Protein AF-A0A970EAF2-F1 (afdb_monom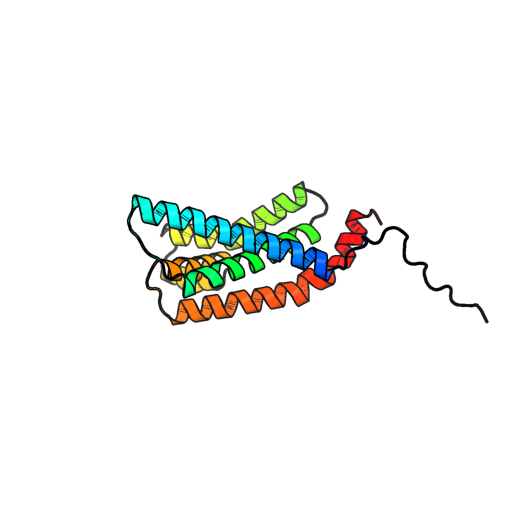er)

Solvent-accessible surface area (backbone atoms only — not comparable to full-atom values): 9632 Å² total; per-residue (Å²): 135,86,80,79,74,74,80,75,75,67,98,73,66,70,98,64,54,74,68,55,59,53,46,50,56,40,51,54,47,27,53,52,52,52,53,50,51,51,53,54,47,53,51,42,31,72,77,66,69,55,80,65,44,58,83,48,27,54,61,33,52,38,50,45,39,42,34,54,48,52,52,51,50,43,46,53,53,74,30,90,47,72,67,50,31,51,52,53,49,50,52,47,40,60,69,40,40,43,60,43,53,40,35,76,72,62,75,42,56,70,84,57,47,69,66,43,54,78,28,69,56,32,20,43,48,53,28,44,46,45,12,73,42,96,60,64,65,68,60,43,51,46,27,69,55,44,51,57,52,51,34,51,50,41,44,65,72,49,40,59,69,43,45,61,60,35,53,36,55,78,69,76,97

Sequence (173 aa):
MKKKSTPSTPSWCPPVSENESLAAKVIVGALNALMTVVFISATVFIVKNVTYNYILLAPAVVLVTVLHTLIGILLSYSSRDFTSLLVNFIVYAFVFLMPSVLAAFGIISPDFAKYLIVLPPEASSIIIHAGFTNITAWKILFGYGYLLVISLLLYYFSVKPKFHEYLMKEMGV

Nearest PDB structures (foldseek):
  8k1m-assembly1_B  TM=6.548E-01  e=4.108E+00  Mycobacterium tuberculosis H37Rv

Radius of gyration: 20.26 Å; Cα contacts (8 Å, |Δi|>4): 129; chains: 1; bounding box: 70×34×47 Å

Mean predicted aligned error: 7.5 Å

Foldseek 3Di:
DDDPPDPDDPPDDDPDDLVRVLVVLLVVQLVVQVVVVVVVQVVCCVPPVAAWQCVLQSVLSSLLSLLVSLVLLLLLLVAQDPVSSVVSVVVLCVVQVVVLVCVVVVVDPPVVNVVSCLRSVNLSVQSNVVGRDPDDPVSNCCSVVRSVVSSVCSVPPRNVVSSVVSVVSVVVD

Secondary structure (DSSP, 8-state):
----------TTS-SS-HHHHHHHHHHHHHHHHHHHHHHHHHHHHHHH-----HHHHHHHHHHHHHHHHHHHHHHHHH-SSHHHHHHHHHHHIIIIIHHHHHHHTT-S-HHHHGGGGGSHHHHHHHHHHTTTS---HHHHHHHHHHHHHHHHHHIIIIIHHHHHHHHHHHTT-

Structure (mmCIF, N/CA/C/O backbone):
data_AF-A0A970EAF2-F1
#
_entry.id   AF-A0A970EAF2-F1
#
loop_
_atom_site.group_PDB
_atom_site.id
_atom_site.type_symbol
_atom_site.label_atom_id
_atom_site.label_alt_id
_atom_site.label_comp_id
_atom_site.label_asym_id
_atom_site.label_entity_id
_atom_site.label_seq_id
_atom_site.pdbx_PDB_ins_code
_atom_site.Cartn_x
_atom_site.Cartn_y
_atom_site.Cartn_z
_atom_site.occupancy
_atom_site.B_iso_or_equiv
_atom_site.auth_seq_id
_atom_site.auth_comp_id
_atom_site.auth_asym_id
_atom_site.auth_atom_id
_atom_site.pdbx_PDB_model_num
ATOM 1 N N . MET A 1 1 ? 47.682 -6.715 -28.211 1.00 37.28 1 MET A N 1
ATOM 2 C CA . MET A 1 1 ? 46.822 -6.628 -27.007 1.00 37.28 1 MET A CA 1
ATOM 3 C C . MET A 1 1 ? 45.919 -5.404 -27.135 1.00 37.28 1 MET A C 1
ATOM 5 O O . MET A 1 1 ? 46.390 -4.289 -26.956 1.00 37.28 1 MET A O 1
ATOM 9 N N . LYS A 1 2 ? 44.651 -5.578 -27.540 1.00 31.00 2 LYS A N 1
ATOM 10 C CA . LYS A 1 2 ? 43.681 -4.471 -27.600 1.00 31.00 2 LYS A CA 1
ATOM 11 C C . LYS A 1 2 ? 43.239 -4.130 -26.176 1.00 31.00 2 LYS A C 1
ATOM 13 O O . LYS A 1 2 ? 42.666 -4.972 -25.490 1.00 31.00 2 LYS A O 1
ATOM 18 N N . LYS A 1 3 ? 43.532 -2.905 -25.743 1.00 32.19 3 LYS A N 1
ATOM 19 C CA . LYS A 1 3 ? 43.036 -2.304 -24.502 1.00 32.19 3 LYS A CA 1
ATOM 20 C C . LYS A 1 3 ? 41.503 -2.322 -24.561 1.00 32.19 3 LYS A C 1
ATOM 22 O O . LYS A 1 3 ? 40.930 -1.673 -25.432 1.00 32.19 3 LYS A O 1
ATOM 27 N N . LYS A 1 4 ? 40.848 -3.107 -23.696 1.00 35.69 4 LYS A N 1
ATOM 28 C CA . LYS A 1 4 ? 39.395 -3.032 -23.487 1.00 35.69 4 LYS A CA 1
ATOM 29 C C . LYS A 1 4 ? 39.092 -1.604 -23.043 1.00 35.69 4 LYS A C 1
ATOM 31 O O . LYS A 1 4 ? 39.467 -1.210 -21.942 1.00 35.69 4 LYS A O 1
ATOM 36 N N . SER A 1 5 ? 38.472 -0.829 -23.922 1.00 40.09 5 SER A N 1
ATOM 37 C CA . SER A 1 5 ? 37.803 0.408 -23.556 1.00 40.09 5 SER A CA 1
ATOM 38 C C . SER A 1 5 ? 36.725 0.043 -22.542 1.00 40.09 5 SER A C 1
ATOM 40 O O . SER A 1 5 ? 35.761 -0.645 -22.875 1.00 40.09 5 SER A O 1
ATOM 42 N N . THR A 1 6 ? 36.921 0.454 -21.293 1.00 44.09 6 THR A N 1
ATOM 43 C CA . THR A 1 6 ? 35.827 0.635 -20.340 1.00 44.09 6 THR A CA 1
ATOM 44 C C . THR A 1 6 ? 34.701 1.370 -21.067 1.00 44.09 6 THR A C 1
ATOM 46 O O . THR A 1 6 ? 34.999 2.397 -21.687 1.00 44.09 6 THR A O 1
ATOM 49 N N . PRO A 1 7 ? 33.451 0.873 -21.057 1.00 42.91 7 PRO A N 1
ATOM 50 C CA . PRO A 1 7 ? 32.348 1.657 -21.579 1.00 42.91 7 PRO A CA 1
ATOM 51 C C . PRO A 1 7 ? 32.323 2.932 -20.743 1.00 42.91 7 PRO A C 1
ATOM 53 O O . PRO A 1 7 ? 32.178 2.875 -19.523 1.00 42.91 7 PRO A O 1
ATOM 56 N N . SER A 1 8 ? 32.573 4.066 -21.388 1.00 43.56 8 SER A N 1
ATOM 57 C CA . SER A 1 8 ? 32.333 5.377 -20.809 1.00 43.56 8 SER A CA 1
ATOM 58 C C . SER A 1 8 ? 30.902 5.375 -20.291 1.00 43.56 8 SER A C 1
ATOM 60 O O . SER A 1 8 ? 29.969 5.211 -21.079 1.00 43.56 8 SER A O 1
ATOM 62 N N . THR A 1 9 ? 30.736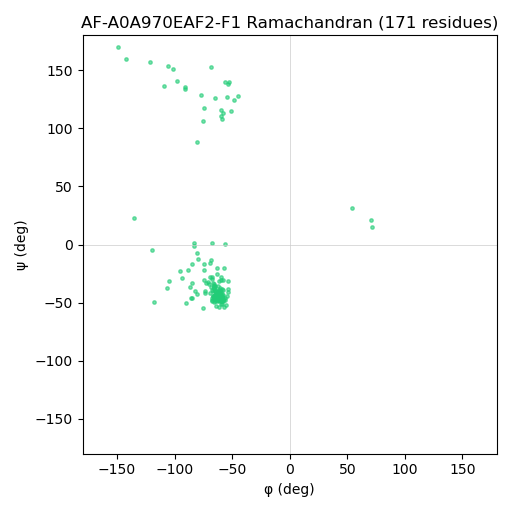 5.491 -18.976 1.00 45.47 9 THR A N 1
ATOM 63 C CA . THR A 1 9 ? 29.432 5.720 -18.356 1.00 45.47 9 THR A CA 1
ATOM 64 C C . THR A 1 9 ? 28.756 6.867 -19.108 1.00 45.47 9 THR A C 1
ATOM 66 O O . THR A 1 9 ? 29.387 7.921 -19.250 1.00 45.47 9 THR A O 1
ATOM 69 N N . PRO A 1 10 ? 27.540 6.683 -19.650 1.00 44.66 10 PRO A N 1
ATOM 70 C CA . PRO A 1 10 ? 26.854 7.745 -20.369 1.00 44.66 10 PRO A CA 1
ATOM 71 C C . PRO A 1 10 ? 26.768 8.996 -19.487 1.00 44.66 10 PRO A C 1
ATOM 73 O O . PRO A 1 10 ? 26.460 8.898 -18.302 1.00 44.66 10 PRO A O 1
ATOM 76 N N . SER A 1 11 ? 27.005 10.171 -20.074 1.00 46.16 11 SER A N 1
ATOM 77 C CA . SER A 1 11 ? 26.944 11.511 -19.448 1.00 46.16 11 SER A CA 1
ATOM 78 C C . SER A 1 11 ? 25.599 11.859 -18.778 1.00 46.16 11 SER A C 1
ATOM 80 O O . SER A 1 11 ? 25.430 12.965 -18.272 1.00 46.16 11 SER A O 1
ATOM 82 N N . TRP A 1 12 ? 24.627 10.954 -18.813 1.00 51.50 12 TRP A N 1
ATOM 83 C CA . TRP A 1 12 ? 23.219 11.230 -18.555 1.00 51.50 12 TRP A CA 1
ATOM 84 C C . TRP A 1 12 ? 22.575 10.191 -17.636 1.00 51.50 12 TRP A C 1
ATOM 86 O O . TRP A 1 12 ? 21.359 10.032 -17.640 1.00 51.50 12 TRP A O 1
ATOM 96 N N . CYS A 1 13 ? 23.374 9.485 -16.829 1.00 58.09 13 CYS A N 1
ATOM 97 C CA . CYS A 1 13 ? 22.828 8.825 -15.649 1.00 58.09 13 CYS A CA 1
ATOM 98 C C . CYS A 1 13 ? 22.321 9.918 -14.694 1.00 58.09 13 CYS A C 1
ATOM 100 O O . CYS A 1 13 ? 23.100 10.824 -14.376 1.00 58.09 13 CYS A O 1
ATOM 102 N N . PRO A 1 14 ? 21.056 9.879 -14.235 1.00 56.69 14 PRO A N 1
ATOM 103 C CA . PRO A 1 14 ? 20.612 10.792 -13.193 1.00 56.69 14 PRO A CA 1
ATOM 104 C C . PRO A 1 14 ? 21.590 10.691 -12.011 1.00 56.69 14 PRO A C 1
ATOM 106 O O . PRO A 1 14 ? 22.029 9.588 -11.682 1.00 56.69 14 PRO A O 1
ATOM 109 N N . PRO A 1 15 ? 21.958 11.810 -11.364 1.00 64.06 15 PRO A N 1
ATOM 110 C CA . PRO A 1 15 ? 22.983 11.825 -10.313 1.00 64.06 15 PRO A CA 1
ATOM 111 C C . PRO A 1 15 ? 22.562 11.076 -9.035 1.00 64.06 15 PRO A C 1
ATOM 113 O O . PRO A 1 15 ? 23.306 11.051 -8.059 1.00 64.06 15 PRO A O 1
ATOM 116 N N . VAL A 1 16 ? 21.365 10.488 -9.033 1.00 77.06 16 VAL A N 1
ATOM 117 C CA . VAL A 1 16 ? 20.700 9.852 -7.900 1.00 77.06 16 VAL A CA 1
ATOM 118 C C . VAL A 1 16 ? 20.679 8.344 -8.114 1.00 77.06 16 VAL A C 1
ATOM 120 O O . VAL A 1 16 ? 20.373 7.862 -9.206 1.00 77.06 16 VAL A O 1
ATOM 123 N N . SER A 1 17 ? 20.983 7.590 -7.059 1.00 80.62 17 SER A N 1
ATOM 124 C CA . SER A 1 17 ? 20.981 6.127 -7.124 1.00 80.62 17 SER A CA 1
ATOM 125 C C . SER A 1 17 ? 19.564 5.556 -7.297 1.00 80.62 17 SER A C 1
ATOM 127 O O . SER A 1 17 ? 18.576 6.137 -6.845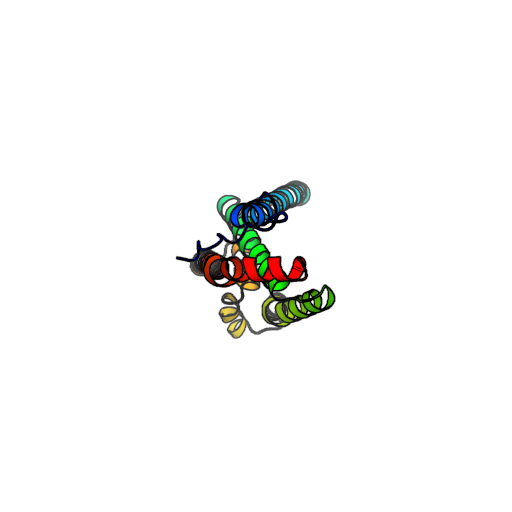 1.00 80.62 17 SER A O 1
ATOM 129 N N . GLU A 1 18 ? 19.447 4.377 -7.916 1.00 78.75 18 GLU A N 1
ATOM 130 C CA . GLU A 1 18 ? 18.155 3.706 -8.158 1.00 78.75 18 GLU A CA 1
ATOM 131 C C . GLU A 1 18 ? 17.347 3.534 -6.860 1.00 78.75 18 GLU A C 1
ATOM 133 O O . GLU A 1 18 ? 16.153 3.837 -6.786 1.00 78.75 18 GLU A O 1
ATOM 138 N N . ASN A 1 19 ? 18.041 3.106 -5.801 1.00 81.50 19 ASN A N 1
ATOM 139 C CA . ASN A 1 19 ? 17.460 2.886 -4.482 1.00 81.50 19 ASN A CA 1
ATOM 140 C C . ASN A 1 19 ? 16.970 4.187 -3.842 1.00 81.50 19 ASN A C 1
ATOM 142 O O . ASN A 1 19 ? 15.964 4.170 -3.143 1.00 81.50 19 ASN A O 1
ATOM 146 N N . GLU A 1 20 ? 17.652 5.304 -4.082 1.00 85.56 20 GLU A N 1
ATOM 147 C CA . GLU A 1 20 ? 17.300 6.608 -3.522 1.00 85.56 20 GLU A CA 1
ATOM 148 C C . GLU A 1 20 ? 16.055 7.192 -4.197 1.00 85.56 20 GLU A C 1
ATOM 150 O O . GLU A 1 20 ? 15.156 7.673 -3.510 1.00 85.56 20 GLU A O 1
ATOM 155 N N . SER A 1 21 ? 15.926 7.040 -5.520 1.00 83.75 21 SER A N 1
ATOM 156 C CA . SER A 1 21 ? 14.712 7.441 -6.247 1.00 83.75 21 SER A CA 1
ATOM 157 C C . SER A 1 21 ? 13.484 6.627 -5.817 1.00 83.75 21 SER A C 1
ATOM 159 O O . SER A 1 21 ? 12.405 7.177 -5.569 1.00 83.75 21 SER A O 1
ATOM 161 N N . LEU A 1 22 ? 13.646 5.307 -5.660 1.00 87.00 22 LEU A N 1
ATOM 162 C CA . LEU A 1 22 ? 12.586 4.427 -5.162 1.00 87.00 22 LEU A CA 1
ATOM 163 C C . LEU A 1 22 ? 12.219 4.742 -3.707 1.00 87.00 22 LEU A C 1
ATOM 165 O O . LEU A 1 22 ? 11.035 4.876 -3.389 1.00 87.00 22 LEU A O 1
ATOM 169 N N . ALA A 1 23 ? 13.217 4.901 -2.834 1.00 88.81 23 ALA A N 1
ATOM 170 C CA . ALA A 1 23 ? 13.003 5.233 -1.430 1.00 88.81 23 ALA A CA 1
ATOM 171 C C . ALA A 1 23 ? 12.281 6.574 -1.277 1.00 88.81 23 ALA A C 1
ATOM 173 O O . ALA A 1 23 ? 11.338 6.660 -0.494 1.00 88.81 23 ALA A O 1
ATOM 174 N N . ALA A 1 24 ? 12.641 7.591 -2.066 1.00 91.75 24 ALA A N 1
ATOM 175 C CA . ALA A 1 24 ? 11.978 8.890 -2.035 1.00 91.75 24 ALA A CA 1
ATOM 176 C C . ALA A 1 24 ? 10.475 8.777 -2.332 1.00 91.75 24 ALA A C 1
ATOM 178 O O . ALA A 1 24 ? 9.661 9.314 -1.583 1.00 91.75 24 ALA A O 1
ATOM 179 N N . LYS A 1 25 ? 10.081 8.023 -3.369 1.00 91.81 25 LYS A N 1
ATOM 180 C CA . LYS A 1 25 ? 8.660 7.813 -3.710 1.00 91.81 25 LYS A CA 1
ATOM 181 C C . LYS A 1 25 ? 7.894 7.137 -2.573 1.00 91.81 25 LYS A C 1
ATOM 183 O O . LYS A 1 25 ? 6.796 7.570 -2.228 1.00 91.81 25 LYS A O 1
ATOM 188 N N . VAL A 1 26 ? 8.484 6.101 -1.978 1.00 93.56 26 VAL A N 1
ATOM 189 C CA . VAL A 1 26 ? 7.864 5.349 -0.880 1.00 93.56 26 VAL A CA 1
ATOM 190 C C . VAL A 1 26 ? 7.753 6.201 0.388 1.00 93.56 26 VAL A C 1
ATOM 192 O O . VAL A 1 26 ? 6.687 6.239 0.998 1.00 93.56 26 VAL A O 1
ATOM 195 N N . ILE A 1 27 ? 8.815 6.918 0.766 1.00 93.44 27 ILE A N 1
ATOM 196 C CA . ILE A 1 27 ? 8.847 7.769 1.964 1.00 93.44 27 ILE A CA 1
ATOM 197 C C . ILE A 1 27 ? 7.857 8.925 1.828 1.00 93.44 27 ILE A C 1
ATOM 199 O O . ILE A 1 27 ? 7.056 9.147 2.732 1.00 93.44 27 ILE A O 1
ATOM 203 N N . VAL A 1 28 ? 7.868 9.636 0.695 1.00 95.00 28 VAL A N 1
ATOM 204 C CA . VAL A 1 28 ? 6.933 10.744 0.446 1.00 95.00 28 VAL A CA 1
ATOM 205 C C . VAL A 1 28 ? 5.490 10.243 0.471 1.00 95.00 28 VAL A C 1
ATOM 207 O O . VAL A 1 28 ? 4.642 10.867 1.108 1.00 95.00 28 VAL A O 1
ATOM 210 N N . GLY A 1 29 ? 5.214 9.089 -0.145 1.00 93.62 29 GLY A N 1
ATOM 211 C CA . GLY A 1 29 ? 3.899 8.454 -0.089 1.00 93.62 29 GLY A CA 1
ATOM 212 C C . GLY A 1 29 ? 3.464 8.147 1.344 1.00 93.62 29 GLY A C 1
ATOM 213 O O . GLY A 1 29 ? 2.377 8.549 1.757 1.00 93.62 29 GLY A O 1
ATOM 214 N N . ALA A 1 30 ? 4.322 7.483 2.124 1.00 94.62 30 ALA A N 1
ATOM 215 C CA . ALA A 1 30 ? 4.030 7.112 3.506 1.00 94.62 30 ALA A C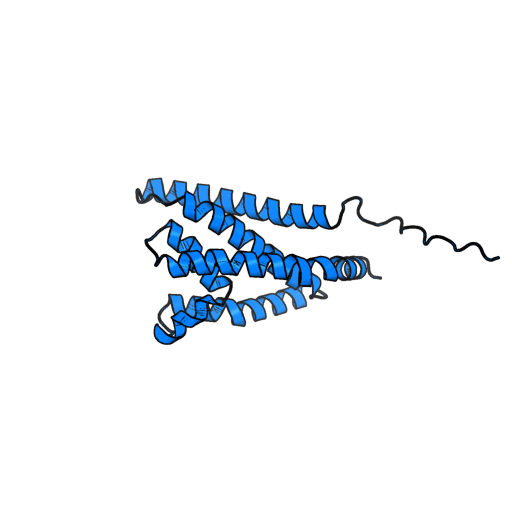A 1
ATOM 216 C C . ALA A 1 30 ? 3.792 8.338 4.404 1.00 94.62 30 ALA A C 1
ATOM 218 O O . ALA A 1 30 ? 2.830 8.355 5.171 1.00 94.62 30 ALA A O 1
ATOM 219 N N . LEU A 1 31 ? 4.615 9.385 4.279 1.00 95.81 31 LEU A N 1
ATOM 220 C CA . LEU A 1 31 ? 4.437 10.636 5.021 1.00 95.81 31 LEU A CA 1
ATOM 221 C C . LEU A 1 31 ? 3.124 11.331 4.649 1.00 95.81 31 LEU A C 1
ATOM 223 O O . LEU A 1 31 ? 2.391 11.764 5.536 1.00 95.81 31 LEU A O 1
ATOM 227 N N . ASN A 1 32 ? 2.792 11.391 3.357 1.00 96.38 32 ASN A N 1
ATOM 228 C CA . ASN A 1 32 ? 1.533 11.967 2.893 1.00 96.38 32 ASN A CA 1
ATOM 229 C C . ASN A 1 32 ? 0.313 11.187 3.418 1.00 96.38 32 ASN A C 1
ATOM 231 O O . ASN A 1 32 ? -0.677 11.782 3.850 1.00 96.38 32 ASN A O 1
ATOM 235 N N . ALA A 1 33 ? 0.390 9.854 3.433 1.00 95.06 33 ALA A N 1
ATOM 236 C CA . ALA A 1 33 ? -0.672 9.001 3.955 1.00 95.06 33 ALA A CA 1
ATOM 237 C C . ALA A 1 33 ? -0.857 9.180 5.471 1.00 95.06 33 ALA A C 1
ATOM 239 O O . ALA A 1 33 ? -1.983 9.343 5.940 1.00 95.06 33 ALA A O 1
ATOM 240 N N . LEU A 1 34 ? 0.238 9.231 6.235 1.00 95.25 34 LEU A N 1
ATOM 241 C CA . LEU A 1 34 ? 0.194 9.508 7.673 1.00 95.25 34 LEU A CA 1
ATOM 242 C C . LEU A 1 34 ? -0.389 10.893 7.967 1.00 95.25 34 LEU A C 1
ATOM 244 O O . LEU A 1 34 ? -1.252 11.017 8.833 1.00 95.25 34 LEU A O 1
ATOM 248 N N . MET A 1 35 ? 0.017 11.915 7.211 1.00 95.88 35 MET A N 1
ATOM 249 C CA . MET A 1 35 ? -0.542 13.262 7.329 1.00 95.88 35 MET A CA 1
ATOM 250 C C . MET A 1 35 ? -2.056 13.260 7.074 1.00 95.88 35 MET A C 1
ATOM 252 O O . MET A 1 35 ? -2.826 13.821 7.851 1.00 95.88 35 MET A O 1
ATOM 256 N N . THR A 1 36 ? -2.504 12.563 6.028 1.00 94.62 36 THR A N 1
ATOM 257 C CA . THR A 1 36 ? -3.933 12.418 5.712 1.00 94.62 36 THR A CA 1
ATOM 258 C C . THR A 1 36 ? -4.702 11.764 6.864 1.00 94.62 36 THR A C 1
ATOM 260 O O . THR A 1 36 ? -5.776 12.234 7.237 1.00 94.62 36 THR A O 1
ATOM 263 N N . VAL A 1 37 ? -4.141 10.721 7.483 1.00 93.56 37 VAL A N 1
ATOM 264 C CA . VAL A 1 37 ? -4.747 10.049 8.644 1.00 93.56 37 VAL A CA 1
ATOM 265 C C . VAL A 1 37 ? -4.843 10.974 9.852 1.00 93.56 37 VAL A C 1
ATOM 267 O O . VAL A 1 37 ? -5.863 10.953 10.535 1.00 93.56 37 VAL A O 1
ATOM 270 N N . VAL A 1 38 ? -3.836 11.815 10.100 1.00 92.94 38 VAL A N 1
ATOM 271 C CA . VAL A 1 38 ? -3.891 12.824 11.170 1.00 92.94 38 VAL A CA 1
ATOM 272 C C . VAL A 1 38 ? -5.055 13.788 10.940 1.00 92.94 38 VAL A C 1
ATOM 274 O O . VAL A 1 38 ? -5.845 14.003 11.858 1.00 92.94 38 VAL A O 1
ATOM 277 N N . PHE A 1 39 ? -5.217 14.315 9.722 1.00 94.25 39 PHE A N 1
ATOM 278 C CA . PHE A 1 39 ? -6.322 15.223 9.402 1.00 94.25 39 PHE A CA 1
ATOM 279 C C . PHE A 1 39 ? -7.692 14.557 9.542 1.00 94.25 39 PHE A C 1
ATOM 281 O O . PHE A 1 39 ? -8.564 15.097 10.222 1.00 94.25 39 PHE A O 1
ATOM 288 N N . ILE A 1 40 ? -7.872 13.367 8.959 1.00 92.81 40 ILE A N 1
ATOM 289 C CA . ILE A 1 40 ? -9.133 12.620 9.062 1.00 92.81 40 ILE A CA 1
ATOM 290 C C . ILE A 1 40 ? -9.446 12.321 10.529 1.00 92.81 40 ILE A C 1
ATOM 292 O O . ILE A 1 40 ? -10.575 12.526 10.973 1.00 92.81 40 ILE A O 1
ATOM 296 N N . SER A 1 41 ? -8.446 11.889 11.299 1.00 90.06 41 SER A N 1
ATOM 297 C CA . SER A 1 41 ? -8.630 11.577 12.711 1.00 90.06 41 SER A CA 1
ATOM 298 C C . SER A 1 41 ? -9.010 12.799 13.536 1.00 90.06 41 SER A C 1
ATOM 300 O O . SER A 1 41 ? -9.954 12.739 14.322 1.00 90.06 41 SER A O 1
ATOM 302 N N . ALA A 1 42 ? -8.350 13.937 13.307 1.00 91.25 42 ALA A N 1
ATOM 303 C CA . ALA A 1 42 ? -8.699 15.192 13.961 1.00 91.25 42 ALA A CA 1
ATOM 304 C C . ALA A 1 42 ? -10.151 15.596 13.661 1.00 91.25 42 ALA A C 1
ATOM 306 O O . ALA A 1 42 ? -10.902 15.931 14.577 1.00 91.25 42 ALA A O 1
ATOM 307 N N . THR A 1 43 ? -10.582 15.505 12.398 1.00 92.19 43 THR A N 1
ATOM 308 C CA . THR A 1 43 ? -11.969 15.803 12.014 1.00 92.19 43 THR A CA 1
ATOM 309 C C . THR A 1 43 ? -12.964 14.869 12.698 1.00 92.19 43 THR A C 1
ATOM 311 O O . THR A 1 43 ? -13.955 15.335 13.261 1.00 92.19 43 THR A O 1
ATOM 314 N N . VAL A 1 44 ? -12.723 13.556 12.688 1.00 91.44 44 VAL A N 1
ATOM 315 C CA . VAL A 1 44 ? -13.666 12.598 13.283 1.00 91.44 44 VAL A CA 1
ATOM 316 C C . VAL A 1 44 ? -13.696 12.702 14.810 1.00 91.44 44 VAL A C 1
ATOM 318 O O . VAL A 1 44 ? -14.771 12.571 15.399 1.00 91.44 44 VAL A O 1
ATOM 321 N N . PHE A 1 45 ? -12.569 13.007 15.454 1.00 90.06 45 PHE A N 1
ATOM 322 C CA . PHE A 1 45 ? -12.526 13.275 16.888 1.00 90.06 45 PHE A CA 1
ATOM 323 C C . PHE A 1 45 ? -13.382 14.494 17.260 1.00 90.06 45 PHE A C 1
ATOM 325 O O . PHE A 1 45 ? -14.197 14.409 18.176 1.00 90.06 45 PHE A O 1
ATOM 332 N N . ILE A 1 46 ? -13.277 15.596 16.509 1.00 93.62 46 ILE A N 1
ATOM 333 C CA . ILE A 1 46 ? -14.067 16.812 16.761 1.00 93.62 46 ILE A CA 1
ATOM 334 C C . ILE A 1 46 ? -15.565 16.569 16.524 1.00 93.62 46 ILE A C 1
ATOM 336 O O . ILE A 1 46 ? -16.390 16.984 17.332 1.00 93.62 46 ILE A O 1
ATOM 340 N N . VAL A 1 47 ? -15.930 15.899 15.425 1.00 94.25 47 VAL A N 1
ATOM 341 C CA . VAL A 1 47 ? -17.338 15.759 15.006 1.00 94.25 47 VAL A CA 1
ATOM 342 C C . VAL A 1 47 ? -18.065 14.634 15.741 1.00 94.25 47 VAL A C 1
ATOM 344 O O . VAL A 1 47 ? -19.241 14.771 16.067 1.00 94.25 47 VAL A O 1
ATOM 347 N N . LYS A 1 48 ? -17.398 13.496 15.961 1.00 89.19 48 LYS A N 1
ATOM 348 C CA . LYS A 1 48 ? -18.025 12.269 16.480 1.00 89.19 48 LYS A CA 1
ATOM 349 C C . LYS A 1 48 ? -17.449 11.780 17.809 1.00 89.19 48 LYS A C 1
ATOM 351 O O . LYS A 1 48 ? -17.967 10.802 18.337 1.00 89.19 48 LYS A O 1
ATOM 356 N N . ASN A 1 49 ? -16.402 12.417 18.340 1.00 86.31 49 ASN A N 1
ATOM 357 C CA . ASN A 1 49 ? -15.716 12.002 19.571 1.00 86.31 49 ASN A CA 1
ATOM 358 C C . ASN A 1 49 ? -15.241 10.532 19.549 1.00 86.31 49 ASN A C 1
ATOM 360 O O . ASN A 1 49 ? -15.205 9.852 20.570 1.00 86.31 49 ASN A O 1
ATOM 364 N N . VAL A 1 50 ? -14.896 10.020 18.362 1.00 84.38 50 VAL A N 1
ATOM 365 C CA . VAL A 1 50 ? -14.407 8.644 18.197 1.00 84.38 50 VAL A CA 1
ATOM 366 C C . VAL A 1 50 ? -12.887 8.635 18.302 1.00 84.38 50 VAL A C 1
ATOM 368 O O . VAL A 1 50 ? -12.211 9.458 17.684 1.00 84.38 50 VAL A O 1
ATOM 371 N N . THR A 1 51 ? -12.356 7.686 19.069 1.00 83.88 51 THR A N 1
ATOM 372 C CA . THR A 1 51 ? -10.919 7.428 19.197 1.00 83.88 51 THR A CA 1
ATOM 373 C C . THR A 1 51 ? -10.534 6.153 18.450 1.00 83.88 51 THR A C 1
ATOM 375 O O . THR A 1 51 ? -11.358 5.262 18.240 1.00 83.88 51 THR A O 1
ATOM 378 N N . TYR A 1 52 ? -9.273 6.071 18.024 1.00 85.56 52 TYR A N 1
ATOM 379 C CA . TYR A 1 52 ? -8.751 4.959 17.229 1.00 85.56 52 TYR A CA 1
ATOM 380 C C . TYR A 1 52 ? -7.579 4.279 17.916 1.00 85.56 52 TYR A C 1
ATOM 382 O O . TYR A 1 52 ? -6.853 4.885 18.708 1.00 85.56 52 TYR A O 1
ATOM 390 N N . ASN A 1 53 ? -7.339 3.025 17.545 1.00 91.19 53 ASN A N 1
ATOM 391 C CA . ASN A 1 53 ? -6.120 2.337 17.921 1.00 91.19 53 ASN A CA 1
ATOM 392 C C . ASN A 1 53 ? -4.978 2.753 16.982 1.00 91.19 53 ASN A C 1
ATOM 394 O O . ASN A 1 53 ? -4.711 2.107 15.969 1.00 91.19 53 ASN A O 1
ATOM 398 N N . TYR A 1 54 ? -4.283 3.836 17.333 1.00 88.81 54 TYR A N 1
ATOM 399 C CA . TYR A 1 54 ? -3.164 4.357 16.542 1.00 88.81 54 TYR A CA 1
ATOM 400 C C . TYR A 1 54 ? -1.979 3.388 16.434 1.00 88.81 54 TYR A C 1
ATOM 402 O O . TYR A 1 54 ? -1.258 3.436 15.439 1.00 88.81 54 TYR A O 1
ATOM 410 N N . ILE A 1 55 ? -1.813 2.481 17.406 1.00 91.81 55 ILE A N 1
ATOM 411 C CA . ILE A 1 55 ? -0.767 1.446 17.389 1.00 91.81 55 ILE A CA 1
ATOM 412 C C . ILE A 1 55 ? -1.012 0.466 16.237 1.00 91.81 55 ILE A C 1
ATOM 414 O O . ILE A 1 55 ? -0.063 0.044 15.585 1.00 91.81 55 ILE A O 1
ATOM 418 N N . LEU A 1 56 ? -2.276 0.135 15.958 1.00 92.62 56 LEU A N 1
ATOM 419 C CA . LEU A 1 56 ? -2.664 -0.699 14.818 1.00 92.62 56 LEU A CA 1
ATOM 420 C C . LEU A 1 56 ? -2.907 0.102 13.538 1.00 92.62 56 LEU A C 1
ATOM 422 O O . LEU A 1 56 ? -2.860 -0.472 12.461 1.00 92.62 56 LEU A O 1
ATOM 426 N N . LEU A 1 57 ? -3.195 1.397 13.608 1.00 93.81 57 LEU A N 1
ATOM 427 C CA . LEU A 1 57 ? -3.521 2.176 12.413 1.00 93.81 57 LEU A CA 1
ATOM 428 C C . LEU A 1 57 ? -2.270 2.700 11.698 1.00 93.81 57 LEU A C 1
ATOM 430 O O . LEU A 1 57 ? -2.161 2.578 10.480 1.00 93.81 57 LEU A O 1
ATOM 434 N N . ALA A 1 58 ? -1.311 3.267 12.434 1.00 93.94 58 ALA A N 1
ATOM 435 C CA . ALA A 1 58 ? -0.121 3.876 11.841 1.00 93.94 58 ALA A CA 1
ATOM 436 C C . ALA A 1 58 ? 0.729 2.886 11.012 1.00 93.94 58 ALA A C 1
ATOM 438 O O . ALA A 1 58 ? 1.002 3.185 9.845 1.00 93.94 58 ALA A O 1
ATOM 439 N N . PRO A 1 59 ? 1.111 1.697 11.529 1.00 94.94 59 PRO A N 1
ATOM 440 C CA . PRO A 1 59 ? 1.857 0.731 10.729 1.00 94.94 59 PRO A CA 1
ATOM 441 C C . PRO A 1 59 ? 1.033 0.168 9.565 1.00 94.94 59 PRO A C 1
ATOM 443 O O . PRO A 1 59 ? 1.603 -0.052 8.498 1.00 94.94 59 PRO A O 1
ATOM 446 N N . ALA A 1 60 ? -0.289 0.003 9.709 1.00 95.69 60 ALA A N 1
ATOM 447 C CA . ALA A 1 60 ? -1.156 -0.409 8.603 1.00 95.69 60 ALA A CA 1
ATOM 448 C C . ALA A 1 60 ? -1.076 0.592 7.449 1.00 95.69 60 ALA A C 1
ATOM 450 O O . ALA A 1 60 ? -0.840 0.206 6.310 1.00 95.69 60 ALA A O 1
ATOM 451 N N . VAL A 1 61 ? -1.207 1.885 7.744 1.00 96.00 61 VAL A N 1
ATOM 452 C CA . VAL A 1 61 ? -1.195 2.952 6.735 1.00 96.00 61 VAL A CA 1
ATOM 453 C C . VAL A 1 61 ? 0.133 2.988 5.986 1.00 96.00 61 VAL A C 1
ATOM 455 O O . VAL A 1 61 ? 0.138 3.027 4.755 1.00 96.00 61 VAL A O 1
ATOM 458 N N . VAL A 1 62 ? 1.259 2.919 6.702 1.00 96.62 62 VAL A N 1
ATOM 459 C CA . VAL A 1 62 ? 2.590 2.884 6.077 1.00 96.62 62 VAL A CA 1
ATOM 460 C C . VAL A 1 62 ? 2.711 1.673 5.159 1.00 96.62 62 VAL A C 1
ATOM 462 O O . VAL A 1 62 ? 3.101 1.806 4.003 1.00 96.62 62 VAL A O 1
ATOM 465 N N . LEU A 1 63 ? 2.331 0.498 5.648 1.00 96.56 63 LEU A N 1
ATOM 466 C CA . LEU A 1 63 ? 2.521 -0.764 4.949 1.00 96.56 63 LEU A CA 1
ATOM 467 C C . LEU A 1 63 ? 1.625 -0.884 3.704 1.00 96.56 63 LEU A C 1
ATOM 469 O O . LEU A 1 63 ? 2.102 -1.271 2.637 1.00 96.56 63 LEU A O 1
ATOM 473 N N . VAL A 1 64 ? 0.361 -0.461 3.798 1.00 96.44 64 VAL A N 1
ATOM 474 C CA . VAL A 1 64 ? -0.558 -0.361 2.649 1.00 96.44 64 VAL A CA 1
ATOM 475 C C . VAL A 1 64 ? -0.022 0.616 1.608 1.00 96.44 64 VAL A C 1
ATOM 477 O O . VAL A 1 64 ? -0.060 0.324 0.410 1.00 96.44 64 VAL A O 1
ATOM 480 N N . THR A 1 65 ? 0.507 1.756 2.055 1.00 96.31 65 THR A N 1
ATOM 481 C CA . THR A 1 65 ? 1.052 2.784 1.163 1.00 96.31 65 THR A CA 1
ATOM 482 C C . THR A 1 65 ? 2.299 2.295 0.439 1.00 96.31 65 THR A C 1
ATOM 484 O O . THR A 1 65 ? 2.406 2.475 -0.773 1.00 96.31 65 THR A O 1
ATOM 487 N N . VAL A 1 66 ? 3.219 1.631 1.145 1.00 95.75 66 VAL A N 1
ATOM 488 C CA . VAL A 1 66 ? 4.415 1.012 0.555 1.00 95.75 66 VAL A CA 1
ATOM 489 C C . VAL A 1 66 ? 4.007 0.039 -0.547 1.00 95.75 66 VAL A C 1
ATOM 491 O O . VAL A 1 66 ? 4.467 0.172 -1.681 1.00 95.75 66 VAL A O 1
ATOM 494 N N . LEU A 1 67 ? 3.093 -0.886 -0.248 1.00 95.94 67 LEU A N 1
ATOM 495 C CA . LEU A 1 67 ? 2.628 -1.877 -1.211 1.00 95.94 67 LEU A CA 1
ATOM 496 C C . LEU A 1 67 ? 2.053 -1.233 -2.475 1.00 95.94 67 LEU A C 1
ATOM 498 O O . LEU A 1 67 ? 2.485 -1.549 -3.581 1.00 95.94 67 LEU A O 1
ATOM 502 N N . HIS A 1 68 ? 1.086 -0.327 -2.325 1.00 94.44 68 HIS A N 1
ATOM 503 C CA . HIS A 1 68 ? 0.402 0.272 -3.472 1.00 94.44 68 HIS A CA 1
ATOM 504 C C . HIS A 1 68 ? 1.316 1.210 -4.260 1.00 94.44 68 HIS A C 1
ATOM 506 O O . HIS A 1 68 ? 1.177 1.312 -5.478 1.00 94.44 68 HIS A O 1
ATOM 512 N N . THR A 1 69 ? 2.304 1.823 -3.603 1.00 94.50 69 THR A N 1
ATOM 513 C CA . THR A 1 69 ? 3.360 2.576 -4.287 1.00 94.50 69 THR A CA 1
ATOM 514 C C . THR A 1 69 ? 4.208 1.646 -5.154 1.00 94.50 69 THR A C 1
ATOM 516 O O . THR A 1 69 ? 4.442 1.952 -6.319 1.00 94.50 69 THR A O 1
ATOM 519 N N . LEU A 1 70 ? 4.620 0.482 -4.639 1.00 94.06 70 LEU A N 1
ATOM 520 C CA . LEU A 1 70 ? 5.382 -0.506 -5.412 1.00 94.06 70 LEU A CA 1
ATOM 521 C C . LEU A 1 70 ? 4.568 -1.086 -6.578 1.00 94.06 70 LEU A C 1
ATOM 523 O O . LEU A 1 70 ? 5.105 -1.241 -7.673 1.00 94.06 70 LEU A O 1
ATOM 527 N N . ILE A 1 71 ? 3.274 -1.356 -6.375 1.00 94.12 71 ILE A N 1
ATOM 528 C CA . ILE A 1 71 ? 2.365 -1.786 -7.450 1.00 94.12 71 ILE A CA 1
ATOM 529 C C . ILE A 1 71 ? 2.259 -0.693 -8.517 1.00 94.12 71 ILE A C 1
ATOM 531 O O . ILE A 1 71 ? 2.419 -0.979 -9.700 1.00 94.12 71 ILE A O 1
ATOM 535 N N . GLY A 1 72 ? 2.051 0.562 -8.112 1.00 92.56 72 GLY A N 1
ATOM 536 C CA . GLY A 1 72 ? 1.994 1.698 -9.031 1.00 92.56 72 GLY A CA 1
ATOM 537 C C . GLY A 1 72 ? 3.280 1.851 -9.842 1.00 92.56 72 GLY A C 1
ATOM 538 O O . GLY A 1 72 ? 3.226 1.992 -11.059 1.00 92.56 72 GLY A O 1
ATOM 539 N N . ILE A 1 73 ? 4.441 1.728 -9.194 1.00 91.75 73 ILE A N 1
ATOM 540 C CA . ILE A 1 73 ? 5.746 1.750 -9.866 1.00 91.75 73 ILE A CA 1
ATOM 541 C C . ILE A 1 73 ? 5.863 0.600 -10.876 1.00 91.75 73 ILE A C 1
ATOM 543 O O . ILE A 1 73 ? 6.287 0.823 -12.008 1.00 91.75 73 ILE A O 1
ATOM 547 N N . LEU A 1 74 ? 5.444 -0.614 -10.513 1.00 92.31 74 LEU A N 1
ATOM 548 C CA . LEU A 1 74 ? 5.473 -1.764 -11.417 1.00 92.31 74 LEU A CA 1
ATOM 549 C C . LEU A 1 74 ? 4.579 -1.566 -12.652 1.00 92.31 74 LEU A C 1
ATOM 551 O O . LEU A 1 74 ? 4.975 -1.929 -13.767 1.00 92.31 74 LEU A O 1
ATOM 555 N N . LEU A 1 75 ? 3.386 -0.994 -12.465 1.00 92.25 75 LEU A N 1
ATOM 556 C CA . LEU A 1 75 ? 2.482 -0.646 -13.562 1.00 92.25 75 LEU A CA 1
ATOM 557 C C . LEU A 1 75 ? 3.124 0.404 -14.475 1.00 92.25 75 LEU A C 1
ATOM 559 O O . LEU A 1 75 ? 3.098 0.235 -15.695 1.00 92.25 75 LEU A O 1
ATOM 563 N N . SER A 1 76 ? 3.770 1.424 -13.905 1.00 90.62 76 SER A N 1
ATOM 564 C CA . SER A 1 76 ? 4.513 2.429 -14.671 1.00 90.62 76 SER A CA 1
ATOM 565 C C . SER A 1 76 ? 5.653 1.809 -15.480 1.00 90.62 76 SER A C 1
ATOM 567 O O . SER A 1 76 ? 5.758 2.074 -16.673 1.00 90.62 76 SER A O 1
ATOM 569 N N . TYR A 1 77 ? 6.452 0.915 -14.886 1.00 88.81 77 TYR A N 1
ATOM 570 C CA . TYR A 1 77 ? 7.577 0.265 -15.578 1.00 88.81 77 TYR A CA 1
ATOM 571 C C . TYR A 1 77 ? 7.120 -0.623 -16.732 1.00 88.81 77 TYR A C 1
ATOM 573 O O . TYR A 1 77 ? 7.764 -0.692 -17.778 1.00 88.81 77 TYR A O 1
ATOM 581 N N . SER A 1 78 ? 5.974 -1.281 -16.566 1.00 87.62 78 SER A N 1
ATOM 582 C CA . SER A 1 78 ? 5.437 -2.192 -17.577 1.00 87.62 78 SER A CA 1
ATOM 583 C C . SER A 1 78 ? 4.720 -1.459 -18.722 1.00 87.62 78 SER A C 1
ATOM 585 O O . SER A 1 78 ? 4.455 -2.058 -19.762 1.00 87.62 78 SER A O 1
ATOM 587 N N . SER A 1 79 ? 4.427 -0.163 -18.577 1.00 89.69 79 SER A N 1
ATOM 588 C CA . SER A 1 79 ? 3.611 0.603 -19.528 1.00 89.69 79 SER A CA 1
ATOM 589 C C . SER A 1 79 ? 4.464 1.411 -20.501 1.00 89.69 79 SER A C 1
ATOM 591 O O . SER A 1 79 ? 5.519 1.921 -20.132 1.00 89.69 79 SER A O 1
ATOM 593 N N . ARG A 1 80 ? 4.068 1.483 -21.781 1.00 86.06 80 ARG A N 1
ATOM 594 C CA . ARG A 1 80 ? 4.824 2.200 -22.834 1.00 86.06 80 ARG A CA 1
ATOM 595 C C . ARG A 1 80 ? 4.535 3.688 -22.909 1.00 86.06 80 ARG A C 1
ATOM 597 O O . ARG A 1 80 ? 5.428 4.463 -23.223 1.00 86.06 80 ARG A O 1
ATOM 604 N N . ASP A 1 81 ? 3.309 4.045 -22.606 1.00 89.38 81 ASP A N 1
ATOM 605 C CA . ASP A 1 81 ? 2.749 5.375 -22.722 1.00 89.38 81 ASP A CA 1
ATOM 606 C C . ASP A 1 81 ? 1.680 5.538 -21.634 1.00 89.38 81 ASP A C 1
ATOM 608 O O . ASP A 1 81 ? 1.294 4.572 -20.961 1.00 89.38 81 ASP A O 1
ATOM 612 N N . PHE A 1 82 ? 1.200 6.766 -21.456 1.00 89.50 82 PHE A N 1
ATOM 613 C CA . PHE A 1 82 ? 0.219 7.081 -20.422 1.00 89.50 82 PHE A CA 1
ATOM 614 C C . PHE A 1 82 ? -1.099 6.309 -20.594 1.00 89.50 82 PHE A C 1
ATOM 616 O O . PHE A 1 82 ? -1.681 5.860 -19.606 1.00 89.50 82 PHE A O 1
ATOM 623 N N . THR A 1 83 ? -1.555 6.097 -21.832 1.00 94.31 83 THR A N 1
ATOM 624 C CA . THR A 1 83 ? -2.788 5.349 -22.097 1.00 94.31 83 THR A CA 1
ATOM 625 C C . THR A 1 83 ? -2.623 3.885 -21.703 1.00 94.31 83 THR A C 1
ATOM 627 O O . THR A 1 83 ? -3.480 3.351 -21.000 1.00 94.31 83 THR A O 1
ATOM 630 N N . SER A 1 84 ? -1.499 3.254 -22.057 1.00 93.12 84 SER A N 1
ATOM 631 C CA . SER A 1 84 ? -1.176 1.892 -21.608 1.00 93.12 84 SER A CA 1
ATOM 632 C C . SER A 1 84 ? -1.135 1.769 -20.078 1.00 93.12 84 SER A C 1
ATOM 634 O O . SER A 1 84 ? -1.629 0.785 -19.529 1.00 93.12 84 SER A O 1
ATOM 636 N N . LEU A 1 85 ? -0.600 2.776 -19.376 1.00 94.56 85 LEU A N 1
ATOM 637 C CA . LEU A 1 85 ? -0.596 2.815 -17.908 1.00 94.56 85 LEU A CA 1
ATOM 638 C C . LEU A 1 85 ? -2.015 2.832 -17.352 1.00 94.56 85 LEU A C 1
ATOM 640 O O . LEU A 1 85 ? -2.336 2.031 -16.472 1.00 94.56 85 LEU A O 1
ATOM 644 N N . LEU A 1 86 ? -2.872 3.702 -17.885 1.00 95.06 86 LEU A N 1
ATOM 645 C CA . LEU A 1 86 ? -4.253 3.815 -17.432 1.00 95.06 86 LEU A CA 1
ATOM 646 C C . LEU A 1 86 ? -5.030 2.514 -17.666 1.00 95.06 86 LEU A C 1
ATOM 648 O O . LEU A 1 86 ? -5.735 2.059 -16.769 1.00 95.06 86 LEU A O 1
ATOM 652 N N . VAL A 1 87 ? -4.859 1.875 -18.827 1.00 96.19 87 VAL A N 1
ATOM 653 C CA . VAL A 1 87 ? -5.482 0.575 -19.125 1.00 96.19 87 VAL A CA 1
ATOM 654 C C . VAL A 1 87 ? -5.000 -0.498 -18.148 1.00 96.19 87 VAL A C 1
ATOM 656 O O . VAL A 1 87 ? -5.822 -1.199 -17.561 1.00 96.19 87 VAL A O 1
ATOM 659 N N . ASN A 1 88 ? -3.690 -0.590 -17.902 1.00 94.88 88 ASN A N 1
ATOM 660 C CA . ASN A 1 88 ? -3.127 -1.547 -16.947 1.00 94.88 88 ASN A CA 1
ATOM 661 C C . ASN A 1 88 ? -3.648 -1.314 -15.520 1.00 94.88 88 ASN A C 1
ATOM 663 O O . ASN A 1 88 ? -3.959 -2.270 -14.808 1.00 94.88 88 ASN A O 1
ATOM 667 N N . PHE A 1 89 ? -3.795 -0.052 -15.110 1.00 94.88 89 PHE A N 1
ATOM 668 C CA . PHE A 1 89 ? -4.390 0.304 -13.824 1.00 94.88 89 PHE A CA 1
ATOM 669 C C . PHE A 1 89 ? -5.870 -0.087 -13.739 1.00 94.88 89 PHE A C 1
ATOM 671 O O . PHE A 1 89 ? -6.290 -0.650 -12.730 1.00 94.88 89 PHE A O 1
ATOM 678 N N . ILE A 1 90 ? -6.655 0.156 -14.794 1.00 95.94 90 ILE A N 1
ATOM 679 C CA . ILE A 1 90 ? -8.066 -0.246 -14.852 1.00 95.94 90 ILE A CA 1
ATOM 680 C C . ILE A 1 90 ? -8.182 -1.766 -14.721 1.00 95.94 90 ILE A C 1
ATOM 682 O O . ILE A 1 90 ? -8.958 -2.243 -13.898 1.00 95.94 90 ILE A O 1
ATOM 686 N N . VAL A 1 91 ? -7.381 -2.534 -15.465 1.00 95.75 91 VAL A N 1
ATOM 687 C CA . VAL A 1 91 ? -7.370 -4.002 -15.361 1.00 95.75 91 VAL A CA 1
ATOM 688 C C . VAL A 1 91 ? -7.015 -4.443 -13.940 1.00 95.75 91 VAL A C 1
ATOM 690 O O . VAL A 1 91 ? -7.721 -5.269 -13.365 1.00 95.75 91 VAL A O 1
ATOM 693 N N . TYR A 1 92 ? -5.981 -3.854 -13.333 1.00 94.69 92 TYR A N 1
ATOM 694 C CA . TYR A 1 92 ? -5.629 -4.118 -11.936 1.00 94.69 92 TYR A CA 1
ATOM 695 C C . TYR A 1 92 ? -6.804 -3.837 -10.983 1.00 94.69 92 TYR A C 1
ATOM 697 O O . TYR A 1 92 ? -7.142 -4.679 -10.150 1.00 94.69 92 TYR A O 1
ATOM 705 N N . ALA A 1 93 ? -7.471 -2.690 -11.123 1.00 94.00 93 ALA A N 1
ATOM 706 C CA . ALA A 1 93 ? -8.618 -2.336 -10.295 1.00 94.00 93 ALA A CA 1
ATOM 707 C C . ALA A 1 93 ? -9.787 -3.319 -10.491 1.00 94.00 93 ALA A C 1
ATOM 709 O O . ALA A 1 93 ? -10.381 -3.778 -9.518 1.00 94.00 93 ALA A O 1
ATOM 710 N N . PHE A 1 94 ? -10.088 -3.719 -11.725 1.00 94.69 94 PHE A N 1
ATOM 711 C CA . PHE A 1 94 ? -11.148 -4.692 -11.992 1.00 94.69 94 PHE A CA 1
ATOM 712 C C . PHE A 1 94 ? -10.851 -6.082 -11.428 1.00 94.69 94 PHE A C 1
ATOM 714 O O . PHE A 1 94 ? -11.762 -6.757 -10.961 1.00 94.69 94 PHE A O 1
ATOM 721 N N . VAL A 1 95 ? -9.593 -6.516 -11.439 1.00 93.81 95 VAL A N 1
ATOM 722 C CA . VAL A 1 95 ? -9.228 -7.852 -10.955 1.00 93.81 95 VAL A CA 1
ATOM 723 C C . VAL A 1 95 ? -9.112 -7.891 -9.430 1.00 93.81 95 VAL A C 1
ATOM 725 O O . VAL A 1 95 ? -9.587 -8.837 -8.807 1.00 93.81 95 VAL A O 1
ATOM 728 N N . PHE A 1 96 ? -8.504 -6.876 -8.812 1.00 93.38 96 PHE A N 1
ATOM 729 C CA . PHE A 1 96 ? -8.157 -6.914 -7.386 1.00 93.38 96 PHE A CA 1
ATOM 730 C C . PHE A 1 96 ? -9.052 -6.037 -6.505 1.00 93.38 96 PHE A C 1
ATOM 732 O O . PHE A 1 96 ? -9.371 -6.416 -5.376 1.00 93.38 96 PHE A O 1
ATOM 739 N N . LEU A 1 97 ? -9.469 -4.863 -6.987 1.00 92.62 97 LEU A N 1
ATOM 740 C CA . LEU A 1 97 ? -10.276 -3.928 -6.199 1.00 92.62 97 LEU A CA 1
ATOM 741 C C . LEU A 1 97 ? -11.770 -4.257 -6.291 1.00 92.62 97 LEU A C 1
ATOM 743 O O . LEU A 1 97 ? -12.432 -4.309 -5.259 1.00 92.62 97 LEU A O 1
ATOM 747 N N . MET A 1 98 ? -12.299 -4.517 -7.489 1.00 93.38 98 MET A N 1
ATOM 748 C CA . MET A 1 98 ? -13.738 -4.746 -7.686 1.00 93.38 98 MET A CA 1
ATOM 749 C C . MET A 1 98 ? -14.307 -5.882 -6.825 1.00 93.38 98 MET A C 1
ATOM 751 O O . MET A 1 98 ? -15.336 -5.646 -6.194 1.00 93.38 98 MET A O 1
ATOM 755 N N . PRO A 1 99 ? -13.679 -7.071 -6.711 1.00 91.12 99 PRO A N 1
ATOM 756 C CA . PRO A 1 99 ? -14.206 -8.118 -5.834 1.00 91.12 99 PRO A CA 1
ATOM 757 C C . PRO A 1 99 ? -14.295 -7.670 -4.369 1.00 91.12 99 PRO A C 1
ATOM 759 O O . PRO A 1 99 ? -15.297 -7.926 -3.708 1.00 91.12 99 PRO A O 1
ATOM 762 N N . SER A 1 100 ? -13.283 -6.941 -3.891 1.00 90.50 100 SER A N 1
ATOM 763 C CA . SER A 1 100 ? -13.224 -6.386 -2.531 1.00 90.50 100 SER A CA 1
ATOM 764 C C . SER A 1 100 ? -14.355 -5.371 -2.298 1.00 90.50 100 SER A C 1
ATOM 766 O O . SER A 1 100 ? -15.080 -5.425 -1.306 1.00 90.50 100 SER A O 1
ATOM 768 N N . VAL A 1 101 ? -14.586 -4.485 -3.272 1.00 91.50 101 VAL A N 1
ATOM 769 C CA . VAL A 1 101 ? -15.679 -3.502 -3.230 1.00 91.50 101 VAL A CA 1
ATOM 770 C C . VAL A 1 101 ? -17.047 -4.191 -3.224 1.00 91.50 101 VAL A C 1
ATOM 772 O O . VAL A 1 101 ? -17.895 -3.860 -2.401 1.00 91.50 101 VAL A O 1
ATOM 775 N N . LEU A 1 102 ? -17.271 -5.180 -4.094 1.00 91.75 102 LEU A N 1
ATOM 776 C CA . LEU A 1 102 ? -18.533 -5.928 -4.145 1.00 91.75 102 LEU A CA 1
ATOM 777 C C . LEU A 1 102 ? -18.817 -6.684 -2.838 1.00 91.75 102 LEU A C 1
ATOM 779 O O . LEU A 1 102 ? -19.972 -6.762 -2.412 1.00 91.75 102 LEU A O 1
ATOM 783 N N . ALA A 1 103 ? -17.779 -7.213 -2.184 1.00 89.06 103 ALA A N 1
ATOM 784 C CA . ALA A 1 103 ? -17.903 -7.825 -0.866 1.00 89.06 103 ALA A CA 1
ATOM 785 C C . ALA A 1 103 ? -18.274 -6.804 0.216 1.00 89.06 103 ALA A C 1
ATOM 787 O O . ALA A 1 103 ? -19.150 -7.088 1.032 1.00 89.06 103 ALA A O 1
ATOM 788 N N . ALA A 1 104 ? -17.701 -5.598 0.181 1.00 87.00 104 ALA A N 1
ATOM 789 C CA . ALA A 1 104 ? -18.059 -4.522 1.107 1.00 87.00 104 ALA A CA 1
ATOM 790 C C . ALA A 1 104 ? -19.536 -4.087 0.988 1.00 87.00 104 ALA A C 1
ATOM 792 O O . ALA A 1 104 ? -20.145 -3.716 1.989 1.00 87.00 104 ALA A O 1
ATOM 793 N N . PHE A 1 105 ? -20.134 -4.182 -0.207 1.00 89.56 105 PHE A N 1
ATOM 794 C CA . PHE A 1 105 ? -21.564 -3.919 -0.433 1.00 89.56 105 PHE A CA 1
ATOM 795 C C . PHE A 1 105 ? -22.488 -5.108 -0.115 1.00 89.56 105 PHE A C 1
ATOM 797 O O . PHE A 1 105 ? -23.702 -4.992 -0.266 1.00 89.56 105 PHE A O 1
ATOM 804 N N . GLY A 1 106 ? -21.946 -6.257 0.303 1.00 88.06 106 GLY A N 1
ATOM 805 C CA . GLY A 1 106 ? -22.739 -7.455 0.596 1.00 88.06 106 GLY A CA 1
ATOM 806 C C . GLY A 1 106 ? -23.328 -8.143 -0.640 1.00 88.06 106 GLY A C 1
ATOM 807 O O . GLY A 1 106 ? -24.213 -8.983 -0.506 1.00 88.06 106 GLY A O 1
ATOM 808 N N . ILE A 1 107 ? -22.844 -7.810 -1.843 1.00 91.62 107 ILE A N 1
ATOM 809 C CA . ILE A 1 107 ? -23.268 -8.454 -3.098 1.00 91.62 107 ILE A CA 1
ATOM 810 C C . ILE A 1 107 ? -22.682 -9.872 -3.189 1.00 91.62 107 ILE A C 1
ATOM 812 O O . ILE A 1 107 ? -23.303 -10.785 -3.730 1.00 91.62 107 ILE A O 1
ATOM 816 N N . ILE A 1 108 ? -21.478 -10.063 -2.647 1.00 87.69 108 ILE A N 1
ATOM 817 C CA . ILE A 1 108 ? -20.791 -11.354 -2.587 1.00 87.69 108 ILE A CA 1
ATOM 818 C C . ILE A 1 108 ? -21.142 -12.064 -1.275 1.00 87.69 108 ILE A C 1
ATOM 820 O O . ILE A 1 108 ? -21.092 -11.464 -0.203 1.00 87.69 108 ILE A O 1
ATOM 824 N N . SER A 1 109 ? -21.442 -13.366 -1.356 1.00 85.81 109 SER A N 1
ATOM 825 C CA . SER A 1 109 ? -21.719 -14.195 -0.176 1.00 85.81 109 SER A CA 1
ATOM 826 C C . SER A 1 109 ? -20.552 -14.161 0.832 1.00 85.81 109 SER A C 1
ATOM 828 O O . SER A 1 109 ? -19.391 -14.268 0.414 1.00 85.81 109 SER A O 1
ATOM 830 N N . PRO A 1 110 ? -20.819 -14.106 2.153 1.00 80.81 110 PRO A N 1
ATOM 831 C CA . PRO A 1 110 ? -19.786 -14.152 3.194 1.00 80.81 110 PRO A CA 1
ATOM 832 C C . PRO A 1 110 ? -18.845 -15.358 3.078 1.00 80.81 110 PRO A C 1
ATOM 834 O O . PRO A 1 110 ? -17.658 -15.269 3.404 1.00 80.81 110 PRO A O 1
ATOM 837 N N . ASP A 1 111 ? -19.357 -16.480 2.565 1.00 85.56 111 ASP A N 1
ATOM 838 C CA . ASP A 1 111 ? -18.570 -17.687 2.327 1.00 85.56 111 ASP A CA 1
ATOM 839 C C . ASP A 1 111 ? -17.525 -17.525 1.236 1.00 85.56 111 ASP A C 1
ATOM 841 O O . ASP A 1 111 ? -16.485 -18.172 1.294 1.00 85.56 111 ASP A O 1
ATOM 845 N N . PHE A 1 112 ? -17.770 -16.666 0.253 1.00 83.44 112 PHE A N 1
ATOM 846 C CA . PHE A 1 112 ? -16.778 -16.349 -0.763 1.00 83.44 112 PHE A CA 1
ATOM 847 C C . PHE A 1 112 ? -15.864 -15.209 -0.301 1.00 83.44 112 PHE A C 1
ATOM 849 O O . PHE A 1 112 ? -14.653 -15.254 -0.518 1.00 83.44 112 PHE A O 1
ATOM 856 N N . ALA A 1 113 ? -16.416 -14.233 0.428 1.00 82.88 113 ALA A N 1
ATOM 857 C CA . ALA A 1 113 ? -15.677 -13.078 0.934 1.00 82.88 113 ALA A CA 1
ATOM 858 C C . ALA A 1 113 ? -14.482 -13.464 1.825 1.00 82.88 113 ALA A C 1
ATOM 860 O O . ALA A 1 113 ? -13.452 -12.795 1.806 1.00 82.88 113 ALA A O 1
ATOM 861 N N . LYS A 1 114 ? -14.558 -14.590 2.551 1.00 82.94 114 LYS A N 1
ATOM 862 C CA . LYS A 1 114 ? -13.437 -15.085 3.372 1.00 82.94 114 LYS A CA 1
ATOM 863 C C . LYS A 1 114 ? -12.162 -15.382 2.572 1.00 82.94 114 LYS A C 1
ATOM 865 O O . LYS A 1 114 ? -11.072 -15.264 3.126 1.00 82.94 114 LYS A O 1
ATOM 870 N N . TYR A 1 115 ? -12.282 -15.732 1.290 1.00 87.69 115 TYR A N 1
ATOM 871 C CA . TYR A 1 115 ? -11.140 -16.004 0.411 1.00 87.69 115 TYR A CA 1
ATOM 872 C C . TYR A 1 115 ? -10.557 -14.736 -0.222 1.00 87.69 115 TYR A C 1
ATOM 874 O O . TYR A 1 115 ? -9.409 -14.748 -0.666 1.00 87.69 115 TYR A O 1
ATOM 882 N N . LEU A 1 116 ? -11.301 -13.624 -0.212 1.00 90.25 116 LEU A N 1
ATOM 883 C CA . LEU A 1 116 ? -10.840 -12.351 -0.766 1.00 90.25 116 LEU A CA 1
ATOM 884 C C . LEU A 1 116 ? -9.702 -11.731 0.043 1.00 90.25 116 LEU A C 1
ATOM 886 O O . LEU A 1 116 ? -9.015 -10.871 -0.485 1.00 90.25 116 LEU A O 1
ATOM 890 N N . ILE A 1 117 ? -9.427 -12.204 1.264 1.00 89.31 117 ILE A N 1
ATOM 891 C CA . ILE A 1 117 ? -8.293 -11.742 2.083 1.00 89.31 117 ILE A CA 1
ATOM 892 C C . ILE A 1 117 ? -6.930 -11.894 1.382 1.00 89.31 117 ILE A C 1
ATOM 894 O O . ILE A 1 117 ? -5.965 -11.238 1.756 1.00 89.31 117 ILE A O 1
ATOM 898 N N . VAL A 1 118 ? -6.839 -12.753 0.363 1.00 91.50 118 VAL A N 1
ATOM 899 C CA . VAL A 1 118 ? -5.635 -12.912 -0.467 1.00 91.50 118 VAL A CA 1
ATOM 900 C C . VAL A 1 118 ? -5.461 -11.743 -1.445 1.00 91.50 118 VAL A C 1
ATOM 902 O O . VAL A 1 118 ? -4.377 -11.542 -1.977 1.00 91.50 118 VAL A O 1
ATOM 905 N N . LEU A 1 119 ? -6.500 -10.948 -1.698 1.00 93.94 119 LEU A N 1
ATOM 906 C CA . LEU A 1 119 ? -6.403 -9.762 -2.538 1.00 93.94 119 LEU A CA 1
ATOM 907 C C . LEU A 1 119 ? -5.745 -8.619 -1.747 1.00 93.94 119 LEU A C 1
ATOM 909 O O . LEU A 1 119 ? -6.215 -8.281 -0.656 1.00 93.94 119 LEU A O 1
ATOM 913 N N . PRO A 1 120 ? -4.699 -7.966 -2.290 1.00 93.88 120 PRO A N 1
ATOM 914 C CA . PRO A 1 120 ? -4.026 -6.865 -1.606 1.00 93.88 120 PRO A CA 1
ATOM 915 C C . PRO A 1 120 ? -4.955 -5.727 -1.141 1.00 93.88 120 PRO A C 1
ATOM 917 O O . PRO A 1 120 ? -4.774 -5.262 -0.011 1.00 93.88 120 PRO A O 1
ATOM 920 N N . PRO A 1 121 ? -5.967 -5.292 -1.925 1.00 94.06 121 PRO A N 1
ATOM 921 C CA . PRO A 1 121 ? -6.914 -4.270 -1.475 1.00 94.06 121 PRO A CA 1
ATOM 922 C C . PRO A 1 121 ? -7.778 -4.714 -0.286 1.00 94.06 121 PRO A C 1
ATOM 924 O O . PRO A 1 121 ? -7.970 -3.937 0.648 1.00 94.06 121 PRO A O 1
ATOM 927 N N . GLU A 1 122 ? -8.240 -5.966 -0.270 1.00 93.81 122 GLU A N 1
ATOM 928 C CA . GLU A 1 122 ? -9.052 -6.510 0.827 1.00 93.81 122 GLU A CA 1
ATOM 929 C C . GLU A 1 122 ? -8.228 -6.636 2.115 1.00 93.81 122 GLU A C 1
ATOM 931 O O . GLU A 1 122 ? -8.638 -6.161 3.175 1.00 93.81 122 GLU A O 1
ATOM 936 N N . ALA A 1 123 ? -7.019 -7.202 2.029 1.00 94.69 123 ALA A N 1
ATOM 937 C CA . ALA A 1 123 ? -6.108 -7.292 3.170 1.00 94.69 123 ALA A CA 1
ATOM 938 C C . ALA A 1 123 ? -5.766 -5.907 3.744 1.00 94.69 123 ALA A C 1
ATOM 940 O O . ALA A 1 123 ? -5.691 -5.746 4.963 1.00 94.69 123 ALA A O 1
ATOM 941 N N . SER A 1 124 ? -5.604 -4.906 2.871 1.00 95.44 124 SER A N 1
ATOM 942 C CA . SER A 1 124 ? -5.363 -3.509 3.253 1.00 95.44 124 SER A CA 1
ATOM 943 C C . SER A 1 124 ? -6.549 -2.918 4.008 1.00 95.44 124 SER A C 1
ATOM 945 O O . SER A 1 124 ? -6.366 -2.315 5.064 1.00 95.44 124 SER A O 1
ATOM 947 N N . SER A 1 125 ? -7.765 -3.142 3.502 1.00 93.75 125 SER A N 1
ATOM 948 C CA . SER A 1 125 ? -9.002 -2.732 4.167 1.00 93.75 125 SER A CA 1
ATOM 949 C C . SER A 1 125 ? -9.105 -3.346 5.564 1.00 93.75 125 SER A C 1
ATOM 951 O O . SER A 1 125 ? -9.290 -2.623 6.537 1.00 93.75 125 SER A O 1
ATOM 953 N N . ILE A 1 126 ? -8.867 -4.654 5.702 1.00 93.88 126 ILE A N 1
ATOM 954 C CA . ILE A 1 126 ? -8.952 -5.373 6.983 1.00 93.88 126 ILE A CA 1
ATOM 955 C C . ILE A 1 126 ? -8.015 -4.781 8.046 1.00 93.88 126 ILE A C 1
ATOM 957 O O . ILE A 1 126 ? -8.448 -4.551 9.177 1.00 93.88 126 ILE A O 1
ATOM 961 N N . ILE A 1 127 ? -6.743 -4.527 7.715 1.00 94.88 127 ILE A N 1
ATOM 962 C CA . ILE A 1 127 ? -5.783 -4.004 8.702 1.00 94.88 127 ILE A CA 1
ATOM 963 C C . ILE A 1 127 ? -6.005 -2.524 9.020 1.00 94.88 127 ILE A C 1
ATOM 965 O O . ILE A 1 127 ? -5.768 -2.113 10.153 1.00 94.88 127 ILE A O 1
ATOM 969 N N . ILE A 1 128 ? -6.511 -1.738 8.064 1.00 94.44 128 ILE A N 1
ATOM 970 C CA . ILE A 1 128 ? -6.935 -0.358 8.316 1.00 94.44 128 ILE A CA 1
ATOM 971 C C . ILE A 1 128 ? -8.160 -0.369 9.238 1.00 94.44 128 ILE A C 1
ATOM 973 O O . ILE A 1 128 ? -8.147 0.298 10.269 1.00 94.44 128 ILE A O 1
ATOM 977 N N . HIS A 1 129 ? -9.173 -1.189 8.938 1.00 92.19 129 HIS A N 1
ATOM 978 C CA . HIS A 1 129 ? -10.394 -1.355 9.737 1.00 92.19 129 HIS A CA 1
ATOM 979 C C . HIS A 1 129 ? -10.123 -1.837 11.168 1.00 92.19 129 HIS A C 1
ATOM 981 O O . HIS A 1 129 ? -10.847 -1.448 12.088 1.00 92.19 129 HIS A O 1
ATOM 987 N N . ALA A 1 130 ? -9.064 -2.622 11.380 1.00 93.12 130 ALA A N 1
ATOM 988 C CA . ALA A 1 130 ? -8.614 -3.035 12.709 1.00 93.12 130 ALA A CA 1
ATOM 989 C C . ALA A 1 130 ? -8.158 -1.859 13.597 1.00 93.12 130 ALA A C 1
ATOM 991 O O . ALA A 1 130 ? -8.152 -1.979 14.820 1.00 93.12 130 ALA A O 1
ATOM 992 N N . GLY A 1 131 ? -7.811 -0.709 13.006 1.00 89.88 131 GLY A N 1
ATOM 993 C CA . GLY A 1 131 ? -7.554 0.533 13.740 1.00 89.88 131 GLY A CA 1
ATOM 994 C C . GLY A 1 131 ? -8.823 1.216 14.272 1.00 89.88 131 GLY A C 1
ATOM 995 O O . GLY A 1 131 ? -8.744 1.988 15.227 1.00 89.88 131 GLY A O 1
ATOM 996 N N . PHE A 1 132 ? -9.987 0.918 13.684 1.00 88.38 132 PHE A N 1
ATOM 997 C CA . PHE A 1 132 ? -11.279 1.537 14.013 1.00 88.38 132 PHE A CA 1
ATOM 998 C C . PHE A 1 132 ? -12.195 0.620 14.826 1.00 88.38 132 PHE A C 1
ATOM 1000 O O . PHE A 1 132 ? -13.028 1.093 15.594 1.00 88.38 132 PHE A O 1
ATOM 1007 N N . THR A 1 133 ? -12.089 -0.691 14.617 1.00 88.44 133 THR A N 1
ATOM 1008 C CA . THR A 1 133 ? -13.029 -1.687 15.141 1.00 88.44 133 THR A CA 1
ATOM 1009 C C . THR A 1 133 ? -12.303 -2.954 15.573 1.00 88.44 133 THR A C 1
ATOM 1011 O O . THR A 1 133 ? -11.188 -3.232 15.135 1.00 88.44 133 THR A O 1
ATOM 1014 N N . ASN A 1 134 ? -12.950 -3.752 16.423 1.00 86.50 134 ASN A N 1
ATOM 1015 C CA . ASN A 1 134 ? -12.406 -5.041 16.834 1.00 86.50 134 ASN A CA 1
ATOM 1016 C C . ASN A 1 134 ? -12.572 -6.068 15.710 1.00 86.50 134 ASN A C 1
ATOM 1018 O O . ASN A 1 134 ? -13.667 -6.571 15.462 1.00 86.50 134 ASN A O 1
ATOM 1022 N N . ILE A 1 135 ? -11.462 -6.391 15.052 1.00 90.38 135 ILE A N 1
ATOM 1023 C CA . ILE A 1 135 ? -11.369 -7.452 14.049 1.00 90.38 135 ILE A CA 1
ATOM 1024 C C . ILE A 1 135 ? -10.726 -8.692 14.680 1.00 90.38 135 ILE A C 1
ATOM 1026 O O . ILE A 1 135 ? -9.917 -8.601 15.601 1.00 90.38 135 ILE A O 1
ATOM 1030 N N . THR A 1 136 ? -11.072 -9.878 14.178 1.00 91.62 136 THR A N 1
ATOM 1031 C CA . THR A 1 136 ? -10.476 -11.147 14.614 1.00 91.62 136 THR A CA 1
ATOM 1032 C C . THR A 1 136 ? -8.947 -11.119 14.501 1.00 91.62 136 THR A C 1
ATOM 1034 O O . THR A 1 136 ? -8.411 -10.880 13.418 1.00 91.62 136 THR A O 1
ATOM 1037 N N . ALA A 1 137 ? -8.245 -11.452 15.590 1.00 91.19 137 ALA A N 1
ATOM 1038 C CA . ALA A 1 137 ? -6.783 -11.367 15.683 1.00 91.19 137 ALA A CA 1
ATOM 1039 C C . ALA A 1 137 ? -6.039 -12.116 14.561 1.00 91.19 137 ALA A C 1
ATOM 1041 O O . ALA A 1 137 ? -5.064 -11.600 14.019 1.00 91.19 137 ALA A O 1
ATOM 1042 N N . TRP A 1 138 ? -6.530 -13.291 14.148 1.00 91.81 138 TRP A N 1
ATOM 1043 C CA . TRP A 1 138 ? -5.940 -14.047 13.037 1.00 91.81 138 TRP A CA 1
ATOM 1044 C C . TRP A 1 138 ? -5.964 -13.278 11.707 1.00 91.81 138 TRP A C 1
ATOM 1046 O O . TRP A 1 138 ? -4.984 -13.310 10.972 1.00 91.81 138 TRP A O 1
ATOM 1056 N N . LYS A 1 139 ? -7.044 -12.540 11.407 1.00 92.56 139 LYS A N 1
ATOM 1057 C CA . LYS A 1 139 ? -7.140 -11.730 10.178 1.00 92.56 139 LYS A CA 1
ATOM 1058 C C . LYS A 1 139 ? -6.175 -10.548 10.206 1.00 92.56 139 LYS A C 1
ATOM 1060 O O . LYS A 1 139 ? -5.600 -10.215 9.176 1.00 92.56 139 LYS A O 1
ATOM 1065 N N . ILE A 1 140 ? -5.981 -9.949 11.383 1.00 93.31 140 ILE A N 1
ATOM 1066 C CA . ILE A 1 140 ? -5.010 -8.869 11.592 1.00 93.31 140 ILE A CA 1
ATOM 1067 C C . ILE A 1 140 ? -3.599 -9.404 11.350 1.00 93.31 140 ILE A C 1
ATOM 1069 O O . ILE A 1 140 ? -2.882 -8.858 10.517 1.00 93.31 140 ILE A O 1
ATOM 1073 N N . LEU A 1 141 ? -3.229 -10.500 12.020 1.00 94.31 141 LEU A N 1
ATOM 1074 C CA . LEU A 1 141 ? -1.911 -11.116 11.879 1.00 94.31 141 LEU A CA 1
ATOM 1075 C C . LEU A 1 141 ? -1.656 -11.583 10.445 1.00 94.31 141 LEU A C 1
ATOM 1077 O O . LEU A 1 141 ? -0.568 -11.370 9.928 1.00 94.31 141 LEU A O 1
ATOM 1081 N N . PHE A 1 142 ? -2.656 -12.172 9.785 1.00 95.06 142 PHE A N 1
ATOM 1082 C CA . PHE A 1 142 ? -2.540 -12.554 8.384 1.00 95.06 142 PHE A CA 1
ATOM 1083 C C . PHE A 1 142 ? -2.385 -11.332 7.481 1.00 95.06 142 PHE A C 1
ATOM 1085 O O . PHE A 1 142 ? -1.479 -11.329 6.668 1.00 95.06 142 PHE A O 1
ATOM 1092 N N . GLY A 1 143 ? -3.188 -10.274 7.619 1.00 94.88 143 GLY A N 1
ATOM 1093 C CA . GLY A 1 143 ? -3.066 -9.079 6.775 1.00 94.88 143 GLY A CA 1
ATOM 1094 C C . GLY A 1 143 ? -1.706 -8.395 6.936 1.00 94.88 143 GLY A C 1
ATOM 1095 O O . GLY A 1 143 ? -0.995 -8.165 5.957 1.00 94.88 143 GLY A O 1
ATOM 1096 N N . TYR A 1 144 ? -1.289 -8.186 8.185 1.00 96.12 144 TYR A N 1
ATOM 1097 C CA . TYR A 1 144 ? 0.038 -7.681 8.534 1.00 96.12 144 TYR A CA 1
ATOM 1098 C C . TYR A 1 144 ? 1.179 -8.639 8.266 1.00 96.12 144 TYR A C 1
ATOM 1100 O O . TYR A 1 144 ? 2.303 -8.171 8.351 1.00 96.12 144 TYR A O 1
ATOM 1108 N N . GLY A 1 145 ? 0.895 -9.927 8.050 1.00 96.38 145 GLY A N 1
ATOM 1109 C CA . GLY A 1 145 ? 1.791 -11.051 7.744 1.00 96.38 145 GLY A CA 1
ATOM 1110 C C . GLY A 1 145 ? 1.932 -11.297 6.232 1.00 96.38 145 GLY A C 1
ATOM 1111 O O . GLY A 1 145 ? 2.972 -11.718 5.736 1.00 96.38 145 GLY A O 1
ATOM 1112 N N . TYR A 1 146 ? 0.897 -10.954 5.481 1.00 95.88 146 TYR A N 1
ATOM 1113 C CA . TYR A 1 146 ? 0.780 -11.130 4.046 1.00 95.88 146 TYR A CA 1
ATOM 1114 C C . TYR A 1 146 ? 1.318 -9.905 3.306 1.00 95.88 146 TYR A C 1
ATOM 1116 O O . TYR A 1 146 ? 2.181 -10.045 2.441 1.00 95.88 146 TYR A O 1
ATOM 1124 N N . LEU A 1 147 ? 0.874 -8.697 3.677 1.00 95.94 147 LEU A N 1
ATOM 1125 C CA . LEU A 1 147 ? 1.137 -7.480 2.904 1.00 95.94 147 LEU A CA 1
ATOM 1126 C C . LEU A 1 147 ? 2.624 -7.075 2.840 1.00 95.94 147 LEU A C 1
ATOM 1128 O O . LEU A 1 147 ? 3.117 -6.632 1.810 1.00 95.94 147 LEU A O 1
ATOM 1132 N N . LEU A 1 148 ? 3.366 -7.258 3.921 1.00 96.56 148 LEU A N 1
ATOM 1133 C CA . LEU A 1 148 ? 4.826 -7.131 4.016 1.00 96.56 148 LEU A CA 1
ATOM 1134 C C . LEU A 1 148 ? 5.587 -8.201 3.231 1.00 96.56 148 LEU A C 1
ATOM 1136 O O . LEU A 1 148 ? 6.568 -7.854 2.583 1.00 96.56 148 LEU A O 1
ATOM 1140 N N . VAL A 1 149 ? 5.134 -9.460 3.206 1.00 96.31 149 VAL A N 1
ATOM 1141 C CA . VAL A 1 149 ? 5.760 -10.512 2.398 1.00 96.31 149 VAL A CA 1
ATOM 1142 C C . VAL A 1 149 ? 5.580 -10.154 0.934 1.00 96.31 149 VAL A C 1
ATOM 1144 O O . VAL A 1 149 ? 6.565 -10.098 0.205 1.00 96.31 149 VAL A O 1
ATOM 1147 N N . ILE A 1 150 ? 4.358 -9.819 0.507 1.00 95.31 150 ILE A N 1
ATOM 1148 C CA . ILE A 1 150 ? 4.125 -9.428 -0.884 1.00 95.31 150 ILE A CA 1
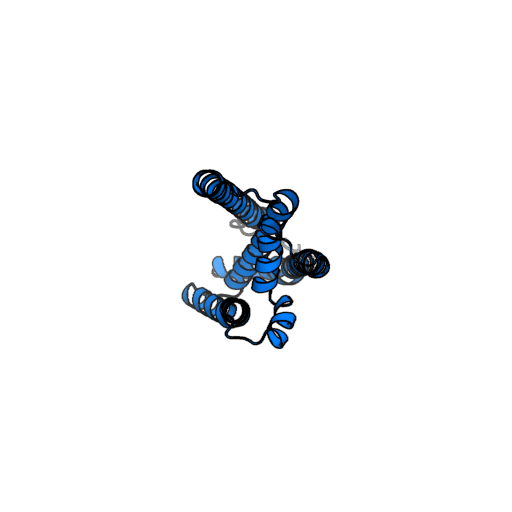ATOM 1149 C C . ILE A 1 150 ? 4.832 -8.110 -1.228 1.00 95.31 150 ILE A C 1
ATOM 1151 O O . ILE A 1 150 ? 5.382 -8.014 -2.317 1.00 95.31 150 ILE A O 1
ATOM 1155 N N . SER A 1 151 ? 4.931 -7.139 -0.312 1.00 94.25 151 SER A N 1
ATOM 1156 C CA . SER A 1 151 ? 5.706 -5.905 -0.536 1.00 94.25 151 SER A CA 1
ATOM 1157 C C . SER A 1 151 ? 7.192 -6.194 -0.756 1.00 94.25 151 SER A C 1
ATOM 1159 O O . SER A 1 151 ? 7.789 -5.662 -1.690 1.00 94.25 151 SER A O 1
ATOM 1161 N N . LEU A 1 152 ? 7.792 -7.066 0.064 1.00 94.06 152 LEU A N 1
ATOM 1162 C CA . LEU A 1 152 ? 9.187 -7.481 -0.092 1.00 94.06 152 LEU A CA 1
ATOM 1163 C C . LEU A 1 152 ? 9.393 -8.253 -1.398 1.00 94.06 152 LEU A C 1
ATOM 1165 O O . LEU A 1 152 ? 10.315 -7.941 -2.151 1.00 94.06 152 LEU A O 1
ATOM 1169 N N . LEU A 1 153 ? 8.518 -9.216 -1.702 1.00 93.62 153 LEU A N 1
ATOM 1170 C CA . LEU A 1 153 ? 8.573 -9.970 -2.954 1.00 93.62 153 LEU A CA 1
ATOM 1171 C C . LEU A 1 153 ? 8.459 -9.036 -4.165 1.00 93.62 153 LEU A C 1
ATOM 1173 O O . LEU A 1 153 ? 9.248 -9.139 -5.101 1.00 93.62 153 LEU A O 1
ATOM 1177 N N . LEU A 1 154 ? 7.526 -8.086 -4.133 1.00 92.06 154 LEU A N 1
ATOM 1178 C CA . LEU A 1 154 ? 7.317 -7.133 -5.215 1.00 92.06 154 LEU A CA 1
ATOM 1179 C C . LEU A 1 154 ? 8.538 -6.225 -5.402 1.00 92.06 154 LEU A C 1
ATOM 1181 O O . LEU A 1 154 ? 8.977 -6.011 -6.533 1.00 92.06 154 LEU A O 1
ATOM 1185 N N . TYR A 1 155 ? 9.131 -5.749 -4.305 1.00 90.62 155 TYR A N 1
ATOM 1186 C CA . TYR A 1 155 ? 10.342 -4.935 -4.346 1.00 90.62 155 TYR A CA 1
ATOM 1187 C C . TYR A 1 155 ? 11.526 -5.691 -4.968 1.00 90.62 155 TYR A C 1
ATOM 1189 O O . TYR A 1 155 ? 12.121 -5.210 -5.936 1.00 90.62 155 TYR A O 1
ATOM 1197 N N . TYR A 1 156 ? 11.845 -6.887 -4.459 1.00 88.00 156 TYR A N 1
ATOM 1198 C CA . TYR A 1 156 ? 13.023 -7.645 -4.890 1.00 88.00 156 TYR A CA 1
ATOM 1199 C C . TYR A 1 156 ? 12.872 -8.275 -6.277 1.00 88.00 156 TYR A C 1
ATOM 1201 O O . TYR A 1 156 ? 13.824 -8.239 -7.054 1.00 88.00 156 TYR A O 1
ATOM 1209 N N . PHE A 1 157 ? 11.705 -8.842 -6.600 1.00 87.00 157 PHE A N 1
ATOM 1210 C CA . PHE A 1 157 ? 11.521 -9.615 -7.834 1.00 87.00 157 PHE A CA 1
ATOM 1211 C C . PHE A 1 157 ? 10.943 -8.816 -8.998 1.00 87.00 157 PHE A C 1
ATOM 1213 O O . PHE A 1 157 ? 11.112 -9.227 -10.140 1.00 87.00 157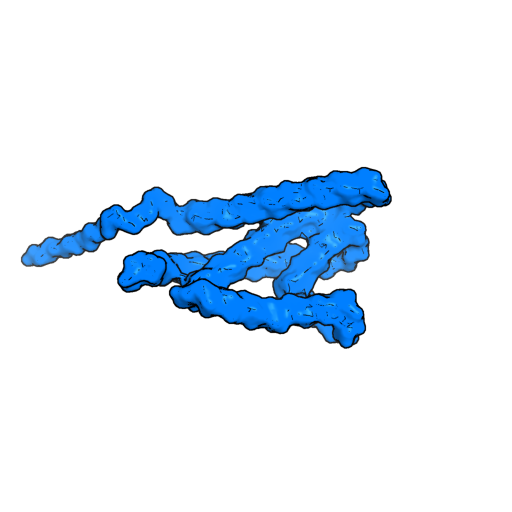 PHE A O 1
ATOM 1220 N N . SER A 1 158 ? 10.236 -7.712 -8.744 1.00 84.69 158 SER A N 1
ATOM 1221 C CA . SER A 1 158 ? 9.539 -6.980 -9.811 1.00 84.69 158 SER A CA 1
ATOM 1222 C C . SER A 1 158 ? 10.057 -5.561 -9.993 1.00 84.69 158 SER A C 1
ATOM 1224 O O . SER A 1 158 ? 10.370 -5.177 -11.115 1.00 84.69 158 SER A O 1
ATOM 1226 N N . VAL A 1 159 ? 10.174 -4.785 -8.914 1.00 82.94 159 VAL A N 1
ATOM 1227 C CA . VAL A 1 159 ? 10.543 -3.363 -8.999 1.00 82.94 159 VAL A CA 1
ATOM 1228 C C . VAL A 1 159 ? 12.032 -3.191 -9.282 1.00 82.94 159 VAL A C 1
ATOM 1230 O O . VAL A 1 159 ? 12.395 -2.556 -10.269 1.00 82.94 159 VAL A O 1
ATOM 1233 N N . LYS A 1 160 ? 12.899 -3.789 -8.457 1.00 81.69 160 LYS A N 1
ATOM 1234 C CA . LYS A 1 160 ? 14.354 -3.661 -8.597 1.00 81.69 160 LYS A CA 1
ATOM 1235 C C . LYS A 1 160 ? 14.898 -4.125 -9.963 1.00 81.69 160 LYS A C 1
ATOM 1237 O O . LYS A 1 160 ? 15.649 -3.362 -10.560 1.00 81.69 160 LYS A O 1
ATOM 1242 N N . PRO A 1 161 ? 14.539 -5.307 -10.507 1.00 79.75 161 PRO A N 1
ATOM 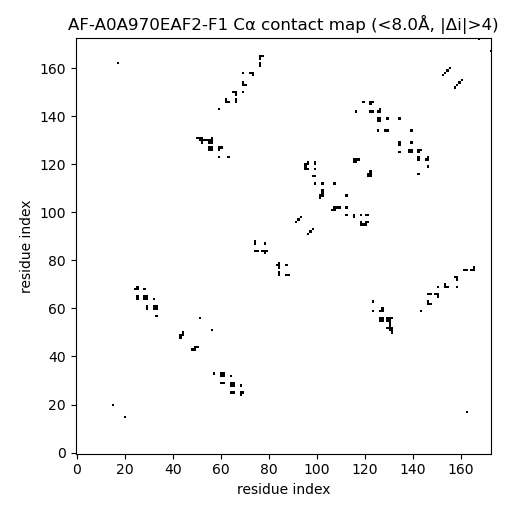1243 C CA . PRO A 1 161 ? 15.109 -5.754 -11.780 1.00 79.75 161 PRO A CA 1
ATOM 1244 C C . PRO A 1 161 ? 14.607 -4.952 -12.986 1.00 79.75 161 PRO A C 1
ATOM 1246 O O . PRO A 1 161 ? 15.363 -4.735 -13.926 1.00 79.75 161 PRO A O 1
ATOM 1249 N N . LYS A 1 162 ? 13.356 -4.471 -12.959 1.00 82.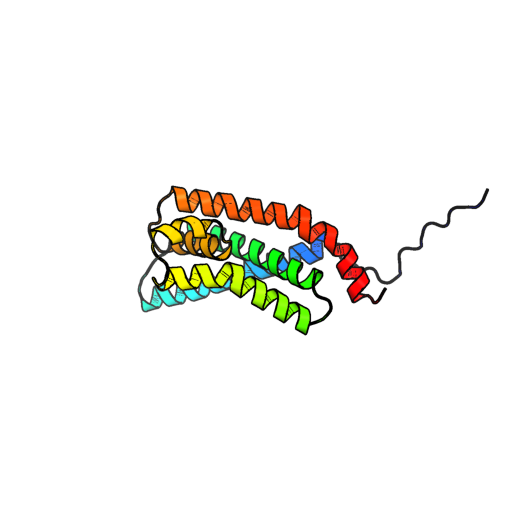19 162 LYS A N 1
ATOM 1250 C CA . LYS A 1 162 ? 12.764 -3.713 -14.075 1.00 82.19 162 LYS A CA 1
ATOM 1251 C C . LYS A 1 162 ? 13.169 -2.237 -14.104 1.00 82.19 162 LYS A C 1
ATOM 1253 O O . LYS A 1 162 ? 12.853 -1.543 -15.066 1.00 82.19 162 LYS A O 1
ATOM 1258 N N . PHE A 1 163 ? 13.862 -1.751 -13.074 1.00 79.62 163 PHE A N 1
ATOM 1259 C CA . PHE A 1 163 ? 14.258 -0.348 -12.968 1.00 79.62 163 PHE A CA 1
ATOM 1260 C C . PHE A 1 163 ? 15.170 0.088 -14.123 1.00 79.62 163 PHE A C 1
ATOM 1262 O O . PHE A 1 163 ? 14.939 1.125 -14.742 1.00 79.62 163 PHE A O 1
ATOM 1269 N N . HIS A 1 164 ? 16.173 -0.730 -14.452 1.00 72.44 164 HIS A N 1
ATOM 1270 C CA . HIS A 1 164 ? 17.121 -0.423 -15.521 1.00 72.44 164 HIS A CA 1
ATOM 1271 C C . HIS A 1 164 ? 16.442 -0.379 -16.899 1.00 72.44 164 HIS A C 1
ATOM 1273 O O . HIS A 1 164 ? 16.662 0.551 -17.671 1.00 72.44 164 HIS A O 1
ATOM 1279 N N . GLU A 1 165 ? 15.563 -1.346 -17.181 1.00 77.94 165 GLU A N 1
ATOM 1280 C CA . GLU A 1 165 ? 14.767 -1.382 -18.417 1.00 77.94 165 GLU A CA 1
ATOM 1281 C C . GLU A 1 165 ? 13.854 -0.159 -18.545 1.00 77.94 165 GLU A C 1
ATOM 1283 O O . GLU A 1 165 ? 13.741 0.424 -19.623 1.00 77.94 165 GLU A O 1
ATOM 1288 N N . TYR A 1 166 ? 13.233 0.262 -17.441 1.00 79.06 166 TYR A N 1
ATOM 1289 C CA . TYR A 1 166 ? 12.414 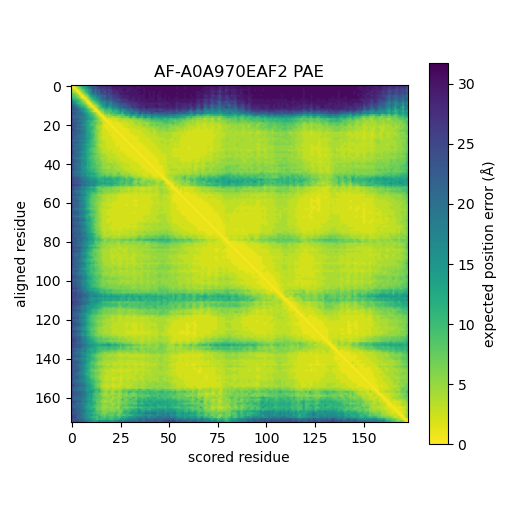1.469 -17.408 1.00 79.06 166 TYR A CA 1
ATOM 1290 C C . TYR A 1 166 ? 13.230 2.730 -17.713 1.00 79.06 166 TYR A C 1
ATOM 1292 O O . TYR A 1 166 ? 12.800 3.542 -18.532 1.00 79.06 166 TYR A O 1
ATOM 1300 N N . LEU A 1 167 ? 14.417 2.877 -17.113 1.00 74.12 167 LEU A N 1
ATOM 1301 C CA . LEU A 1 167 ? 15.289 4.014 -17.405 1.00 74.12 167 LEU A CA 1
ATOM 1302 C C . LEU A 1 167 ? 15.715 4.041 -18.873 1.00 74.12 167 LEU A C 1
ATOM 1304 O O . LEU A 1 167 ? 15.623 5.090 -19.495 1.00 74.12 167 LEU A O 1
ATOM 1308 N N . MET A 1 168 ? 16.137 2.915 -19.453 1.00 72.25 168 MET A N 1
ATOM 1309 C CA . MET A 1 168 ? 16.512 2.875 -20.876 1.00 72.25 168 MET A CA 1
ATOM 1310 C C . MET A 1 168 ? 15.354 3.323 -21.778 1.00 72.25 168 MET A C 1
ATOM 1312 O O . MET A 1 168 ? 15.527 4.168 -22.654 1.00 72.25 168 MET A O 1
ATOM 1316 N N . LYS A 1 169 ? 14.142 2.850 -21.472 1.00 74.69 169 LYS A N 1
ATOM 1317 C CA . LYS A 1 169 ? 12.925 3.189 -22.206 1.00 74.69 169 LYS A CA 1
ATOM 1318 C C . LYS A 1 169 ? 12.552 4.669 -22.134 1.00 74.69 169 LYS A C 1
ATOM 1320 O O . LYS A 1 169 ? 12.199 5.242 -23.161 1.00 74.69 169 LYS A O 1
ATOM 1325 N N . GLU A 1 170 ? 12.603 5.290 -20.954 1.00 70.25 170 GLU A N 1
ATOM 1326 C CA . GLU A 1 170 ? 12.339 6.734 -20.832 1.00 70.25 170 GLU A CA 1
ATOM 1327 C C . GLU A 1 170 ? 13.420 7.581 -21.506 1.00 70.25 170 GLU A C 1
ATOM 1329 O O . GLU A 1 170 ? 13.139 8.671 -22.000 1.00 70.25 170 GLU A O 1
ATOM 1334 N N . MET A 1 171 ? 14.639 7.053 -21.587 1.00 64.44 171 MET A N 1
ATOM 1335 C CA . MET A 1 171 ? 15.769 7.705 -22.242 1.00 64.44 171 MET A CA 1
ATOM 1336 C C . MET A 1 171 ? 15.787 7.492 -23.767 1.00 64.44 171 MET A C 1
ATOM 1338 O O . MET A 1 171 ? 16.680 8.008 -24.439 1.00 64.44 171 MET A O 1
ATOM 1342 N N . GLY A 1 172 ? 14.800 6.779 -24.325 1.00 59.84 172 GLY A N 1
ATOM 1343 C CA . GLY A 1 172 ? 14.620 6.604 -25.768 1.00 59.84 172 GLY A CA 1
ATOM 1344 C C . GLY A 1 172 ? 15.662 5.708 -26.446 1.00 59.84 172 GLY A C 1
ATOM 1345 O O . GLY A 1 172 ? 15.835 5.825 -27.662 1.00 59.84 172 GLY A O 1
ATOM 1346 N N . VAL A 1 173 ? 16.347 4.848 -25.682 1.00 49.84 173 VAL A N 1
ATOM 1347 C CA . VAL A 1 173 ? 17.372 3.900 -26.163 1.00 49.84 173 VAL A CA 1
ATOM 1348 C C . VAL A 1 173 ? 16.927 2.448 -26.060 1.00 49.84 173 VAL A C 1
ATOM 1350 O O . VAL A 1 173 ? 16.221 2.096 -25.088 1.00 49.84 173 VAL A O 1
#

pLDDT: mean 85.99, std 14.64, range [31.0, 96.62]